Protein AF-A0A068UIT9-F1 (afdb_monomer)

Foldseek 3Di:
DAQAWDDDPPDTDGHPDDDDDPLVCLQPPPVADHPPPDPLVLDPPDDGPRDQPQDDDPNGHPCPVVVSVVCVVPVCVPPVVVFKDKDWDPPPPDPDQDWDQDPNDTHRPDDGDIDIDTD

Solvent-accessible surface area (backbone atoms only — not comparable to full-atom values): 7830 Å² total; per-residue (Å²): 96,35,90,50,67,45,74,59,88,94,43,81,43,60,48,68,41,79,73,81,79,63,58,68,59,58,55,65,36,81,96,44,89,61,81,60,96,49,75,60,74,78,40,91,86,62,81,57,98,61,69,53,97,52,50,68,76,99,73,37,46,87,56,47,66,56,53,54,50,50,52,56,66,68,33,55,87,72,63,54,56,79,46,31,47,78,44,76,50,84,84,63,90,51,99,64,76,60,67,41,82,51,96,96,38,83,38,67,72,62,82,85,60,68,45,76,40,77,104

Structure (mmCIF, N/CA/C/O backbone):
data_AF-A0A068UIT9-F1
#
_entry.id   AF-A0A068UIT9-F1
#
loop_
_atom_site.group_PDB
_atom_site.id
_atom_site.type_symbol
_atom_site.label_atom_id
_atom_site.label_alt_id
_atom_site.label_comp_id
_atom_site.label_asym_id
_atom_site.label_entity_id
_atom_site.label_seq_id
_atom_site.pdbx_PDB_ins_code
_atom_site.Cartn_x
_atom_site.Cartn_y
_atom_site.Cartn_z
_atom_site.occupancy
_atom_site.B_iso_or_equiv
_atom_site.auth_seq_id
_atom_site.auth_comp_id
_atom_site.auth_asym_id
_atom_site.auth_atom_id
_atom_site.pdbx_PDB_model_num
ATOM 1 N N . MET A 1 1 ? -5.814 -0.604 17.253 1.00 87.69 1 MET A N 1
ATOM 2 C CA . MET A 1 1 ? -7.002 -0.702 18.123 1.00 87.69 1 MET A CA 1
ATOM 3 C C . MET A 1 1 ? -7.630 0.674 18.240 1.00 87.69 1 MET A C 1
ATOM 5 O O . MET A 1 1 ? -6.882 1.643 18.314 1.00 87.69 1 MET A O 1
ATOM 9 N N . LEU A 1 2 ? -8.957 0.777 18.213 1.00 90.75 2 LEU A N 1
ATOM 10 C CA . LEU A 1 2 ? -9.647 2.048 18.427 1.00 90.75 2 LEU A CA 1
ATOM 11 C C . LEU A 1 2 ? -9.505 2.495 19.885 1.00 90.75 2 LEU A C 1
ATOM 13 O O . LEU A 1 2 ? -9.761 1.717 20.800 1.00 90.75 2 LEU A O 1
ATOM 17 N N . LEU A 1 3 ? -9.099 3.747 20.093 1.00 93.62 3 LEU A N 1
ATOM 18 C CA . LEU A 1 3 ? -8.875 4.311 21.432 1.00 93.62 3 LEU A CA 1
ATOM 19 C C . LEU A 1 3 ? -10.171 4.768 22.112 1.00 93.62 3 LEU A C 1
ATOM 21 O O . LEU A 1 3 ? -10.222 4.915 23.326 1.00 93.62 3 LEU A O 1
ATOM 25 N N . ARG A 1 4 ? -11.212 5.015 21.319 1.00 95.62 4 ARG A N 1
ATOM 26 C CA . ARG A 1 4 ? -12.529 5.461 21.766 1.00 95.62 4 ARG A CA 1
ATOM 27 C C . ARG A 1 4 ? -13.597 4.907 20.839 1.00 95.62 4 ARG A C 1
ATOM 29 O O . ARG A 1 4 ? -13.281 4.487 19.725 1.00 95.62 4 ARG A O 1
ATOM 36 N N . MET A 1 5 ? -14.840 4.946 21.298 1.00 95.38 5 MET A N 1
ATOM 37 C CA . MET A 1 5 ? -15.989 4.645 20.458 1.00 95.38 5 MET A CA 1
ATOM 38 C C . MET A 1 5 ? -16.050 5.639 19.295 1.00 95.38 5 MET A C 1
ATOM 40 O O . MET A 1 5 ? -15.863 6.843 19.492 1.00 95.38 5 MET A O 1
ATOM 44 N N . ILE A 1 6 ? -16.272 5.133 18.085 1.00 95.69 6 ILE A N 1
ATOM 45 C CA . ILE A 1 6 ? -16.433 5.958 16.886 1.00 95.69 6 ILE A CA 1
ATOM 46 C C . ILE A 1 6 ? -17.678 5.533 16.125 1.00 95.69 6 ILE A C 1
ATOM 48 O O . ILE A 1 6 ? -18.055 4.365 16.142 1.00 95.69 6 ILE A O 1
ATOM 52 N N . LYS A 1 7 ? -18.262 6.476 15.392 1.00 95.75 7 LYS A N 1
ATOM 53 C CA . LYS A 1 7 ? -19.326 6.193 14.438 1.00 95.75 7 LYS A CA 1
ATOM 54 C C . LYS A 1 7 ? -18.737 6.091 13.036 1.00 95.75 7 LYS A C 1
ATOM 56 O O . LYS A 1 7 ? -18.190 7.065 12.521 1.00 95.75 7 LYS A O 1
ATOM 61 N N . LEU A 1 8 ? -18.831 4.915 12.426 1.00 91.56 8 LEU A N 1
ATOM 62 C CA . LEU A 1 8 ? -18.401 4.648 11.059 1.00 91.56 8 LEU A CA 1
ATOM 63 C C . LEU A 1 8 ? -19.635 4.496 10.164 1.00 91.56 8 LEU A C 1
ATOM 65 O O . LEU A 1 8 ? -20.272 3.445 10.108 1.00 91.56 8 LEU A O 1
ATOM 69 N N . GLY A 1 9 ? -20.009 5.577 9.478 1.00 91.56 9 GLY A N 1
ATOM 70 C CA . GLY A 1 9 ? -21.259 5.631 8.722 1.00 91.56 9 GLY A CA 1
ATOM 71 C C . GLY A 1 9 ? -22.469 5.458 9.645 1.00 91.56 9 GLY A C 1
ATOM 72 O O . GLY A 1 9 ? -22.749 6.317 10.480 1.00 91.56 9 GLY A O 1
ATOM 73 N N . LYS A 1 10 ? -23.189 4.342 9.494 1.00 95.25 10 LYS A N 1
ATOM 74 C CA . LYS A 1 10 ? -24.336 3.979 10.346 1.00 95.25 10 LYS A CA 1
ATOM 75 C C . LYS A 1 10 ? -23.965 3.034 11.498 1.00 95.25 10 LYS A C 1
ATOM 77 O O . LYS A 1 10 ? -24.850 2.660 12.256 1.00 95.25 10 LYS A O 1
ATOM 82 N N . LEU A 1 11 ? -22.697 2.637 11.610 1.00 95.31 11 LEU A N 1
ATOM 83 C CA . LEU A 1 11 ? -22.228 1.676 12.602 1.00 95.31 11 LEU A CA 1
ATOM 84 C C . LEU A 1 11 ? -21.557 2.385 13.777 1.00 95.31 11 LEU A C 1
ATOM 86 O O . LEU A 1 11 ? -20.653 3.19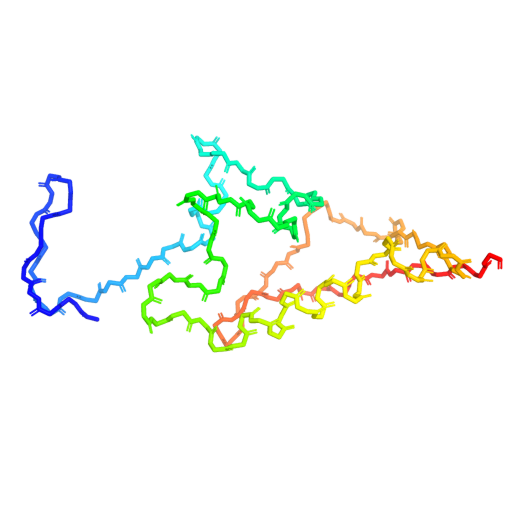2 13.576 1.00 95.31 11 LEU A O 1
ATOM 90 N N . ASP A 1 12 ? -21.939 2.018 14.992 1.00 96.19 12 ASP A N 1
ATOM 91 C CA . ASP A 1 12 ? -21.240 2.423 16.205 1.00 96.19 12 ASP A CA 1
ATOM 92 C C . ASP A 1 12 ? -20.205 1.356 16.583 1.00 96.19 12 ASP A C 1
ATOM 94 O O . ASP A 1 12 ? -20.543 0.201 16.841 1.00 96.19 12 ASP A O 1
ATOM 98 N N . VAL A 1 13 ? -18.924 1.730 16.573 1.00 96.06 13 VAL A N 1
ATOM 99 C CA . VAL A 1 13 ? -17.798 0.816 16.791 1.00 96.06 13 VAL A CA 1
ATOM 100 C C . VAL A 1 13 ? -17.194 1.068 18.176 1.00 96.06 13 VAL A C 1
ATOM 102 O O . VAL A 1 13 ? -16.688 2.169 18.419 1.00 96.06 13 VAL A O 1
ATOM 105 N N . PRO A 1 14 ? -17.206 0.076 19.086 1.00 96.56 14 PRO A N 1
ATOM 106 C CA . PRO A 1 14 ? -16.664 0.227 20.433 1.00 96.56 14 PRO A CA 1
ATOM 107 C C . PRO A 1 14 ? -15.156 0.509 20.468 1.00 96.56 14 PRO A C 1
ATOM 109 O O . PRO A 1 14 ? -14.388 0.077 19.597 1.00 96.56 14 PRO A O 1
ATOM 112 N N . ALA A 1 15 ? -14.717 1.177 21.539 1.00 97.06 15 ALA A N 1
ATOM 113 C CA . ALA A 1 15 ? -13.302 1.251 21.896 1.00 97.06 15 ALA A CA 1
ATOM 114 C C . ALA A 1 15 ? -12.729 -0.164 22.088 1.00 97.06 15 ALA A C 1
ATOM 116 O O . ALA A 1 15 ? -13.446 -1.086 22.463 1.00 97.06 15 ALA A O 1
ATOM 117 N N . GLY A 1 16 ? -11.440 -0.355 21.816 1.00 95.31 16 GLY A N 1
ATOM 118 C CA . GLY A 1 16 ? -10.822 -1.680 21.898 1.00 95.31 16 GLY A CA 1
ATOM 119 C C . GLY A 1 16 ? -10.960 -2.526 20.626 1.00 95.31 16 GLY A C 1
ATOM 120 O O . GLY A 1 16 ? -10.267 -3.529 20.480 1.00 95.31 16 GLY A O 1
ATOM 121 N N . THR A 1 17 ? -11.774 -2.112 19.650 1.00 95.88 17 THR A N 1
ATOM 122 C CA . THR A 1 17 ? -11.927 -2.875 18.402 1.00 95.88 17 THR A CA 1
ATOM 123 C C . THR A 1 17 ? -10.645 -2.788 17.551 1.00 95.88 17 THR A C 1
ATOM 125 O O . THR A 1 17 ? -10.128 -1.681 17.324 1.00 95.88 17 THR A O 1
ATOM 128 N N . PRO A 1 18 ? -10.077 -3.912 17.069 1.00 92.00 18 PRO A N 1
ATOM 129 C CA . PRO A 1 18 ? -9.006 -3.878 16.080 1.00 92.00 18 PRO A CA 1
ATOM 130 C C . PRO A 1 18 ? -9.539 -3.280 14.774 1.00 92.00 18 PRO A C 1
ATOM 132 O O . PRO A 1 18 ? -10.595 -3.661 14.282 1.00 92.00 18 PRO A O 1
ATOM 135 N N . PHE A 1 19 ? -8.805 -2.321 14.218 1.00 87.44 19 PHE A N 1
ATOM 136 C CA . PHE A 1 19 ? -9.176 -1.641 12.982 1.00 87.44 19 PHE A CA 1
ATOM 137 C C . PHE A 1 19 ? -8.111 -1.928 11.933 1.00 87.44 19 PHE A C 1
ATOM 139 O O . PHE A 1 19 ? -6.927 -1.684 12.180 1.00 87.44 19 PHE A O 1
ATOM 146 N N . TYR A 1 20 ? -8.537 -2.445 10.785 1.00 86.19 20 TYR A N 1
ATOM 147 C CA . TYR A 1 20 ? -7.678 -2.728 9.646 1.00 86.19 20 TYR A CA 1
ATOM 148 C C . TYR A 1 20 ? -8.254 -2.047 8.411 1.00 86.19 20 TYR A C 1
ATOM 150 O O . TYR A 1 20 ? -9.444 -2.164 8.125 1.00 86.19 20 TYR A O 1
ATOM 158 N N . LEU A 1 21 ? -7.403 -1.332 7.681 1.00 84.00 21 LEU A N 1
ATOM 159 C CA . LEU A 1 21 ? -7.775 -0.714 6.420 1.00 84.00 21 LEU A CA 1
ATOM 160 C C . LEU A 1 21 ? -7.338 -1.634 5.282 1.00 84.00 21 LEU A C 1
ATOM 162 O O . LEU A 1 21 ? -6.145 -1.885 5.118 1.00 84.00 21 LEU A O 1
ATOM 166 N N . ALA A 1 22 ? -8.295 -2.110 4.486 1.00 85.56 22 ALA A N 1
ATOM 167 C CA . ALA A 1 22 ? -8.033 -2.915 3.296 1.00 85.56 22 ALA A CA 1
ATOM 168 C C . ALA A 1 22 ? -7.458 -2.042 2.164 1.00 85.56 22 ALA A C 1
ATOM 170 O O . ALA A 1 22 ? -8.137 -1.733 1.188 1.00 85.56 22 ALA A O 1
ATOM 171 N N . LEU A 1 23 ? -6.201 -1.612 2.324 1.00 81.38 23 LEU A N 1
ATOM 172 C CA . LEU A 1 23 ? -5.490 -0.684 1.436 1.00 81.38 23 LEU A CA 1
ATOM 173 C C . LEU A 1 23 ? -5.584 -1.089 -0.038 1.00 81.38 23 LEU A C 1
ATOM 175 O O . LEU A 1 23 ? -5.969 -0.268 -0.863 1.00 81.38 23 LEU A O 1
ATOM 179 N N . ALA A 1 24 ? -5.304 -2.359 -0.346 1.00 80.50 24 ALA A N 1
ATOM 180 C CA . ALA A 1 24 ? -5.373 -2.872 -1.711 1.00 80.50 24 ALA A CA 1
ATOM 181 C C . ALA A 1 24 ? -6.778 -2.704 -2.308 1.00 80.50 24 ALA A C 1
ATOM 183 O O . ALA A 1 24 ? -6.919 -2.181 -3.407 1.00 80.50 24 ALA A O 1
ATOM 184 N N . SER A 1 25 ? -7.827 -3.067 -1.565 1.00 83.00 25 SER A N 1
ATOM 185 C CA . SER A 1 25 ? -9.213 -2.909 -2.017 1.00 83.00 25 SER A CA 1
ATOM 186 C C . SER A 1 25 ? -9.582 -1.444 -2.243 1.00 83.00 25 SER A C 1
ATOM 188 O O . SER A 1 25 ? -10.244 -1.138 -3.223 1.00 83.00 25 SER A O 1
ATOM 190 N N . VAL A 1 26 ? -9.117 -0.529 -1.386 1.00 82.31 26 VAL A N 1
ATOM 191 C CA . VAL A 1 26 ? -9.349 0.916 -1.559 1.00 82.31 26 VAL A CA 1
ATOM 192 C C . VAL A 1 26 ? -8.631 1.461 -2.798 1.00 82.31 26 VAL A C 1
ATOM 194 O O . VAL A 1 26 ? -9.175 2.322 -3.481 1.00 82.31 26 VAL A O 1
ATOM 197 N N . HIS A 1 27 ? -7.422 0.975 -3.101 1.00 78.38 27 HIS A N 1
ATOM 198 C CA . HIS A 1 27 ? -6.651 1.405 -4.278 1.00 78.38 27 HIS A CA 1
ATOM 199 C C . HIS A 1 27 ? -7.171 0.808 -5.590 1.00 78.38 27 HIS A C 1
ATOM 201 O O . HIS A 1 27 ? -6.940 1.389 -6.649 1.00 78.38 27 HIS A O 1
ATOM 207 N N . HIS A 1 28 ? -7.859 -0.334 -5.524 1.00 76.31 28 HIS A N 1
ATOM 208 C CA . HIS A 1 28 ? -8.460 -1.023 -6.669 1.00 76.31 28 HIS A CA 1
ATOM 209 C C . HIS A 1 28 ? -9.966 -0.755 -6.837 1.00 76.31 28 HIS A C 1
ATOM 211 O O . HIS A 1 28 ? -10.570 -1.321 -7.742 1.00 76.31 28 HIS A O 1
ATOM 217 N N . ASP A 1 29 ? -10.567 0.096 -6.001 1.00 79.69 29 ASP A N 1
ATOM 218 C CA . ASP A 1 29 ? -11.978 0.482 -6.103 1.00 79.69 29 ASP A CA 1
ATOM 219 C C . ASP A 1 29 ? -12.219 1.310 -7.376 1.00 79.69 29 ASP A C 1
ATOM 221 O O . ASP A 1 29 ? -11.786 2.459 -7.478 1.00 79.69 29 ASP A O 1
ATOM 225 N N . GLU A 1 30 ? -12.915 0.719 -8.349 1.00 74.62 30 GLU A N 1
ATOM 226 C CA . GLU A 1 30 ? -13.223 1.340 -9.644 1.00 74.62 30 GLU A CA 1
ATOM 227 C C . GLU A 1 30 ? -14.125 2.574 -9.519 1.00 74.62 30 GLU A C 1
ATOM 229 O O . GLU A 1 30 ? -14.096 3.448 -10.385 1.00 74.62 30 GLU A O 1
ATOM 234 N N . ALA A 1 31 ? -14.900 2.685 -8.433 1.00 76.12 31 ALA A N 1
ATOM 235 C CA . ALA A 1 31 ? -15.762 3.837 -8.184 1.00 76.12 31 ALA A CA 1
ATOM 236 C C . ALA A 1 31 ? -14.978 5.085 -7.744 1.00 76.12 31 ALA A C 1
ATOM 238 O O . ALA A 1 31 ? -15.545 6.176 -7.639 1.00 76.12 31 ALA A O 1
ATOM 239 N N . ARG A 1 32 ? -13.679 4.944 -7.457 1.00 68.19 32 ARG A N 1
ATOM 240 C CA . ARG A 1 32 ? -12.801 6.036 -7.035 1.00 68.19 32 ARG A CA 1
ATOM 241 C C . ARG A 1 32 ? -11.782 6.336 -8.130 1.00 68.19 32 ARG A C 1
ATOM 243 O O . ARG A 1 32 ? -11.373 5.427 -8.848 1.00 68.19 32 ARG A O 1
ATOM 250 N N . PRO A 1 33 ? -11.328 7.598 -8.265 1.00 60.81 33 PRO A N 1
ATOM 251 C CA . PRO A 1 33 ? -10.320 7.941 -9.256 1.00 60.81 33 PRO A CA 1
ATOM 252 C C . PRO A 1 33 ? -9.070 7.089 -9.036 1.00 60.81 33 PRO A C 1
ATOM 254 O O . PRO A 1 33 ? -8.356 7.248 -8.042 1.00 60.81 33 PRO A O 1
ATOM 257 N N . ARG A 1 34 ? -8.819 6.161 -9.960 1.00 59.28 34 ARG A N 1
ATOM 258 C CA . ARG A 1 34 ? -7.596 5.373 -9.965 1.00 59.28 34 ARG A CA 1
ATOM 259 C C . ARG A 1 34 ? -6.452 6.327 -10.274 1.00 59.28 34 ARG A C 1
ATOM 261 O O . ARG A 1 34 ? -6.475 7.004 -11.302 1.00 59.28 34 ARG A O 1
ATOM 268 N N . ALA A 1 35 ? -5.419 6.326 -9.436 1.00 54.94 35 ALA A N 1
ATOM 269 C CA . ALA A 1 35 ? -4.111 6.751 -9.905 1.00 54.94 35 ALA A CA 1
ATOM 270 C C . ALA A 1 35 ? -3.733 5.757 -11.006 1.00 54.94 35 ALA A C 1
ATOM 272 O O . ALA A 1 35 ? -3.328 4.621 -10.738 1.00 54.94 35 ALA A O 1
ATOM 273 N N . SER A 1 36 ? -3.971 6.128 -12.263 1.00 53.22 36 SER A N 1
ATOM 274 C CA . SER A 1 36 ? -3.347 5.410 -13.360 1.00 53.22 36 SER A CA 1
ATOM 275 C C . SER A 1 36 ? -1.845 5.416 -13.046 1.00 53.22 36 SER A C 1
ATOM 277 O O . SER A 1 36 ? -1.322 6.411 -12.541 1.00 53.22 36 SER A O 1
ATOM 279 N N . ILE A 1 37 ? -1.143 4.299 -13.256 1.00 52.03 37 ILE A N 1
ATOM 280 C CA . ILE A 1 37 ? 0.288 4.127 -12.906 1.00 52.03 37 ILE A CA 1
ATOM 281 C C . ILE A 1 37 ? 1.182 5.028 -13.801 1.00 52.03 37 ILE A C 1
ATOM 283 O O . ILE A 1 37 ? 2.366 4.786 -14.013 1.00 52.03 37 ILE A O 1
ATOM 287 N N . HIS A 1 38 ? 0.592 6.057 -14.401 1.00 51.97 38 HIS A N 1
ATOM 288 C CA . HIS A 1 38 ? 1.223 7.051 -15.227 1.00 51.97 38 HIS A CA 1
ATOM 289 C C . HIS A 1 38 ? 1.964 8.078 -14.370 1.00 51.97 38 HIS A C 1
ATOM 291 O O . HIS A 1 38 ? 1.799 8.196 -13.153 1.00 51.97 38 HIS A O 1
ATOM 297 N N . LYS A 1 39 ? 2.809 8.827 -15.080 1.00 52.00 39 LYS A N 1
ATOM 298 C CA . LYS A 1 39 ? 3.758 9.842 -14.607 1.00 52.00 39 LYS A CA 1
ATOM 299 C C . LYS A 1 39 ? 3.184 10.824 -13.574 1.00 52.00 39 LYS A C 1
ATOM 301 O O . LYS A 1 39 ? 3.947 11.361 -12.773 1.00 52.00 39 LYS A O 1
ATOM 306 N N . ASP A 1 40 ? 1.868 11.002 -13.553 1.00 55.53 40 ASP A N 1
ATOM 307 C CA . ASP A 1 40 ? 1.149 11.938 -12.693 1.00 55.53 40 ASP A CA 1
ATOM 308 C C . ASP A 1 40 ? 1.213 11.570 -11.208 1.00 55.53 40 ASP A C 1
ATOM 310 O O . ASP A 1 40 ? 1.073 12.437 -10.355 1.00 55.53 40 ASP A O 1
ATOM 314 N N . LEU A 1 41 ? 1.483 10.310 -10.856 1.00 59.31 41 LEU A N 1
ATOM 315 C CA . LEU A 1 41 ? 1.643 9.938 -9.449 1.00 59.31 41 LEU A CA 1
ATOM 316 C C . LEU A 1 41 ? 2.928 10.513 -8.825 1.00 59.31 41 LEU A C 1
ATOM 318 O O . LEU A 1 41 ? 2.982 10.779 -7.628 1.00 59.31 41 LEU A O 1
ATOM 322 N N . LEU A 1 42 ? 3.971 10.703 -9.637 1.00 59.19 42 LEU A N 1
ATOM 323 C CA . LEU A 1 42 ? 5.264 11.233 -9.194 1.00 59.19 42 LEU A CA 1
ATOM 324 C C . LEU A 1 42 ? 5.402 12.740 -9.453 1.00 59.19 42 LEU A C 1
ATOM 326 O O . LEU A 1 42 ? 6.434 13.325 -9.084 1.00 59.19 42 LEU A O 1
ATOM 330 N N . SER A 1 43 ? 4.395 13.355 -10.086 1.00 60.34 43 SER A N 1
ATOM 331 C CA . SER A 1 43 ? 4.394 14.781 -10.384 1.00 60.34 43 SER A CA 1
ATOM 332 C C . SER A 1 43 ? 4.252 15.601 -9.093 1.00 60.34 43 SER A C 1
ATOM 334 O O . SER A 1 43 ? 3.541 15.209 -8.163 1.00 60.34 43 SER A O 1
ATOM 336 N N . PRO A 1 44 ? 4.963 16.734 -8.974 1.00 56.16 44 PRO A N 1
ATOM 337 C CA . PRO A 1 44 ? 4.800 17.620 -7.829 1.00 56.16 44 PRO A CA 1
ATOM 338 C C . PRO A 1 44 ? 3.352 18.126 -7.756 1.00 56.16 4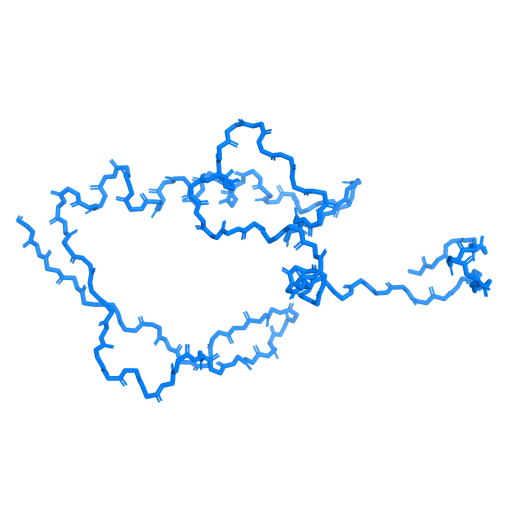4 PRO A C 1
ATOM 340 O O . PRO A 1 44 ? 2.860 18.710 -8.717 1.00 56.16 44 PRO A O 1
ATOM 343 N N . GLY A 1 45 ? 2.680 17.927 -6.619 1.00 56.06 45 GLY A N 1
ATOM 344 C CA . GLY A 1 45 ? 1.336 18.467 -6.373 1.00 56.06 45 GLY A CA 1
ATOM 345 C C . GLY A 1 45 ? 0.163 17.560 -6.756 1.00 56.06 45 GLY A C 1
ATOM 346 O O . GLY A 1 45 ? -0.981 17.98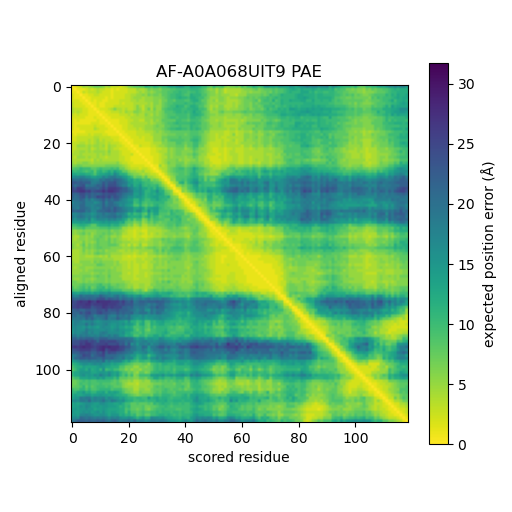6 -6.607 1.00 56.06 45 GLY A O 1
ATOM 347 N N . SER A 1 46 ? 0.394 16.317 -7.195 1.00 58.50 46 SER A N 1
ATOM 348 C CA . SER A 1 46 ? -0.703 15.365 -7.378 1.00 58.50 46 SER A CA 1
ATOM 349 C C . SER A 1 46 ? -1.245 14.889 -6.024 1.00 58.50 46 SER A C 1
ATOM 351 O O . SER A 1 46 ? -0.575 14.215 -5.243 1.00 58.50 46 SER A O 1
ATOM 353 N N . ILE A 1 47 ? -2.485 15.276 -5.719 1.00 56.97 47 ILE A N 1
ATOM 354 C CA . ILE A 1 47 ? -3.197 14.860 -4.508 1.00 56.97 47 ILE A CA 1
ATOM 355 C C . ILE A 1 47 ? -4.303 13.905 -4.935 1.00 56.97 47 ILE A C 1
ATOM 357 O O . ILE A 1 47 ? -5.328 14.317 -5.473 1.00 56.97 47 ILE A O 1
ATOM 361 N N . TRP A 1 48 ? -4.095 12.616 -4.678 1.00 65.19 48 TRP A N 1
ATOM 362 C CA . TRP A 1 48 ? -5.095 11.586 -4.930 1.00 65.19 48 TRP A CA 1
ATOM 363 C C . TRP A 1 48 ? -5.734 11.177 -3.599 1.00 65.19 48 TRP A C 1
ATOM 365 O O . TRP A 1 48 ? -5.068 10.556 -2.768 1.00 65.19 48 TRP A O 1
ATOM 375 N N . PRO A 1 49 ? -7.023 11.490 -3.367 1.00 61.12 49 PRO A N 1
ATOM 376 C CA . PRO A 1 49 ? -7.655 11.356 -2.051 1.00 61.12 49 PRO A CA 1
ATOM 377 C C . PRO A 1 49 ? -7.748 9.907 -1.554 1.00 61.12 49 PRO A C 1
ATOM 379 O O . PRO A 1 49 ? -8.008 9.672 -0.376 1.00 61.12 49 PRO A O 1
ATOM 382 N N . CYS A 1 50 ? -7.557 8.922 -2.435 1.00 72.94 50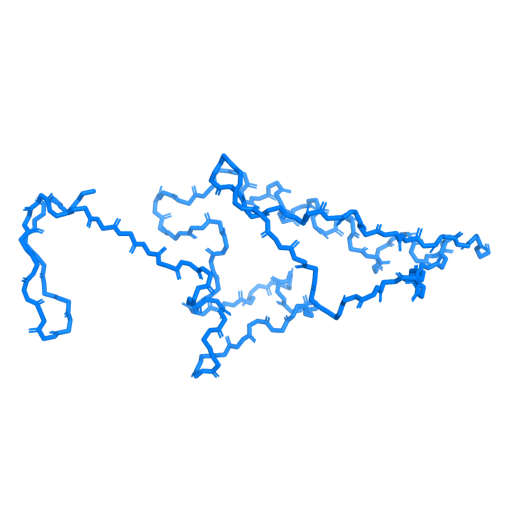 CYS A N 1
ATOM 383 C CA . CYS A 1 50 ? -7.638 7.499 -2.106 1.00 72.94 50 CYS A CA 1
ATOM 384 C C . CYS A 1 50 ? -6.380 6.703 -2.461 1.00 72.94 50 CYS A C 1
ATOM 386 O O . CYS A 1 50 ? -6.416 5.481 -2.390 1.00 72.94 50 CYS A O 1
ATOM 388 N N . PHE A 1 51 ? -5.267 7.364 -2.791 1.00 76.31 51 PHE A N 1
ATOM 389 C CA . PHE A 1 51 ? -4.008 6.687 -3.087 1.00 76.31 51 PHE A CA 1
ATOM 390 C C . PHE A 1 51 ? -2.961 6.997 -2.012 1.00 76.31 51 PHE A C 1
ATOM 392 O O . PHE A 1 51 ? -2.379 8.076 -1.969 1.00 76.31 51 PHE A O 1
ATOM 399 N N . PHE A 1 52 ? -2.733 6.033 -1.122 1.00 81.06 52 PHE A N 1
ATOM 400 C CA . PHE A 1 52 ? -1.821 6.156 0.022 1.00 81.06 52 PHE A CA 1
ATOM 401 C C . PHE A 1 52 ? -1.095 4.822 0.299 1.00 81.06 52 PHE A C 1
ATOM 403 O O . PHE A 1 52 ? -1.276 4.209 1.352 1.00 81.06 52 PHE A O 1
ATOM 410 N N . PRO A 1 53 ? -0.266 4.326 -0.644 1.00 80.00 53 PRO A N 1
ATOM 411 C CA . PRO A 1 53 ? 0.419 3.026 -0.538 1.00 80.00 53 PRO A CA 1
ATOM 412 C C . PRO A 1 53 ? 1.386 2.930 0.645 1.00 80.00 53 PRO A C 1
ATOM 414 O O . PRO A 1 53 ? 1.740 1.834 1.065 1.00 80.00 53 PRO A O 1
ATOM 417 N N . LEU A 1 54 ? 1.788 4.074 1.199 1.00 86.25 54 LEU A N 1
ATOM 418 C CA . LEU A 1 54 ? 2.744 4.184 2.295 1.00 86.25 54 LEU A CA 1
ATOM 419 C C . LEU A 1 54 ? 2.097 4.692 3.596 1.00 86.25 54 LEU A C 1
ATOM 421 O O . LEU A 1 54 ? 2.795 5.050 4.541 1.00 86.25 54 LEU A O 1
ATOM 425 N N . GLY A 1 55 ? 0.763 4.671 3.671 1.00 85.12 55 GLY A N 1
ATOM 426 C CA . GLY A 1 55 ? -0.008 5.099 4.837 1.00 85.12 55 GLY A CA 1
ATOM 427 C C . GLY A 1 55 ? -0.478 6.554 4.766 1.00 85.12 55 GLY A C 1
ATOM 428 O O . GLY A 1 55 ? -0.251 7.260 3.787 1.00 85.12 55 GLY A O 1
ATOM 429 N N . LEU A 1 56 ? -1.174 6.987 5.819 1.00 83.38 56 LEU A N 1
ATOM 430 C CA . LEU A 1 56 ? -1.801 8.306 5.926 1.00 83.38 56 LEU A CA 1
ATOM 431 C C . LEU A 1 56 ? -1.634 8.860 7.352 1.00 83.38 56 LEU A C 1
ATOM 433 O O . LEU A 1 56 ? -1.666 8.106 8.327 1.00 83.38 56 LEU A O 1
ATOM 437 N N . GLY A 1 57 ? -1.500 10.182 7.479 1.00 85.12 57 GLY A N 1
ATOM 438 C CA . GLY A 1 57 ? -1.429 10.873 8.769 1.00 85.12 57 GLY A CA 1
ATOM 439 C C . GLY A 1 57 ? -0.077 10.726 9.474 1.00 85.12 57 GLY A C 1
ATOM 440 O O . GLY A 1 57 ? 0.965 10.597 8.841 1.00 85.12 57 GLY A O 1
ATOM 441 N N . THR A 1 58 ? -0.081 10.748 10.807 1.00 85.88 58 THR A N 1
ATOM 442 C CA . THR A 1 58 ? 1.144 10.781 11.635 1.00 85.88 58 THR A CA 1
ATOM 443 C C . THR A 1 58 ? 1.906 9.455 11.696 1.00 85.88 58 THR A C 1
ATOM 445 O O . THR A 1 58 ? 3.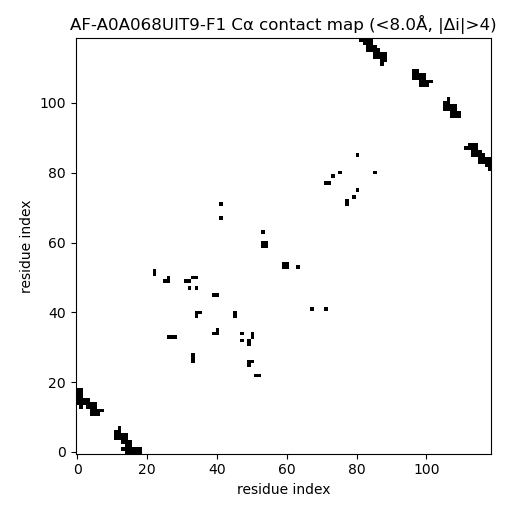023 9.407 12.203 1.00 85.88 58 THR A O 1
ATOM 448 N N . ARG A 1 59 ? 1.312 8.366 11.195 1.00 86.50 59 ARG A N 1
ATOM 449 C CA . ARG A 1 59 ? 1.904 7.017 11.152 1.00 86.50 59 ARG A CA 1
ATOM 450 C C . ARG A 1 59 ? 2.251 6.588 9.725 1.00 86.50 59 ARG A C 1
ATOM 452 O O . ARG A 1 59 ? 2.243 5.399 9.421 1.00 86.50 59 ARG A O 1
ATOM 459 N N . ILE A 1 60 ? 2.519 7.562 8.859 1.00 89.00 60 ILE A N 1
ATOM 460 C CA . ILE A 1 60 ? 2.999 7.339 7.496 1.00 89.00 60 ILE A CA 1
ATOM 461 C C . ILE A 1 60 ? 4.371 6.648 7.503 1.00 89.00 60 ILE A C 1
ATOM 463 O O . ILE A 1 60 ? 5.139 6.776 8.460 1.00 89.00 60 ILE A O 1
ATOM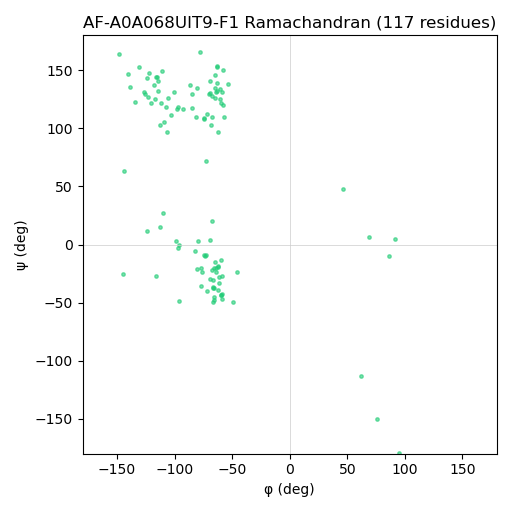 467 N N . CYS A 1 61 ? 4.682 5.893 6.451 1.00 89.75 61 CYS A N 1
ATOM 468 C CA . CYS A 1 61 ? 5.967 5.220 6.311 1.00 89.75 61 CYS A CA 1
ATOM 469 C C . CYS A 1 61 ? 7.104 6.248 6.315 1.00 89.75 61 CYS A C 1
ATOM 471 O O . CYS A 1 61 ? 7.179 7.109 5.438 1.00 89.75 61 CYS A O 1
ATOM 473 N N . VAL A 1 62 ? 8.041 6.110 7.257 1.00 93.94 62 VAL A N 1
ATOM 474 C CA . VAL A 1 62 ? 9.240 6.965 7.333 1.00 93.94 62 VAL A CA 1
ATOM 475 C C . VAL A 1 62 ? 10.087 6.896 6.053 1.00 93.94 62 VAL A C 1
ATOM 477 O O . VAL A 1 62 ? 10.743 7.865 5.683 1.00 93.94 62 VAL A O 1
ATOM 480 N N . GLY A 1 63 ? 10.017 5.776 5.327 1.00 91.81 63 GLY A N 1
ATOM 481 C CA . GLY A 1 63 ? 10.695 5.568 4.049 1.00 91.81 63 GLY A CA 1
ATOM 482 C C . GLY A 1 63 ? 10.001 6.198 2.838 1.00 91.81 63 GLY A C 1
ATOM 483 O O . GLY A 1 63 ? 10.482 6.019 1.726 1.00 91.81 63 GLY A O 1
ATOM 484 N N . GLN A 1 64 ? 8.892 6.928 2.995 1.00 86.75 64 GLN A N 1
ATOM 485 C CA . GLN A 1 64 ? 8.136 7.446 1.848 1.00 86.75 64 GLN A CA 1
ATOM 486 C C . GLN A 1 64 ? 8.941 8.352 0.925 1.00 86.75 64 GLN A C 1
ATOM 488 O O . GLN A 1 64 ? 8.878 8.196 -0.294 1.00 86.75 64 GLN A O 1
ATOM 493 N N . ASN A 1 65 ? 9.746 9.249 1.486 1.00 87.00 65 ASN A N 1
ATOM 494 C CA . ASN A 1 65 ? 10.605 10.109 0.677 1.00 87.00 65 ASN A CA 1
ATOM 495 C C . ASN A 1 65 ? 11.673 9.301 -0.067 1.00 87.00 65 ASN A C 1
ATOM 497 O O . ASN A 1 65 ? 11.971 9.601 -1.220 1.00 87.00 65 ASN A O 1
ATOM 501 N N . PHE A 1 66 ? 12.210 8.260 0.572 1.00 91.06 66 PHE A N 1
ATOM 502 C CA . PHE A 1 66 ? 13.201 7.377 -0.034 1.00 91.06 66 PHE A CA 1
ATOM 503 C C . PHE A 1 66 ? 12.603 6.595 -1.208 1.00 91.06 66 PHE A C 1
ATOM 505 O O . PHE A 1 66 ? 13.147 6.647 -2.304 1.00 91.06 66 PHE A O 1
ATOM 512 N N . VAL A 1 67 ? 11.425 5.990 -1.027 1.00 87.44 67 VAL A N 1
ATOM 513 C CA . VAL A 1 67 ? 10.712 5.267 -2.094 1.00 87.44 67 VAL A CA 1
ATOM 514 C C . VAL A 1 67 ? 10.381 6.185 -3.273 1.00 87.44 67 VAL A C 1
ATOM 516 O O . VAL A 1 67 ? 10.573 5.803 -4.423 1.00 87.44 67 VAL A O 1
ATOM 519 N N . LEU A 1 68 ? 9.909 7.411 -3.019 1.00 81.69 68 LEU A N 1
ATOM 520 C CA . LEU A 1 68 ? 9.618 8.374 -4.089 1.00 81.69 68 LEU A CA 1
ATOM 521 C C . LEU A 1 68 ? 10.886 8.827 -4.825 1.00 81.69 68 LEU A C 1
ATOM 523 O O . LEU A 1 68 ? 10.852 9.037 -6.037 1.00 81.69 68 LEU A O 1
ATOM 527 N N . MET A 1 69 ? 11.999 8.974 -4.108 1.00 84.44 69 MET A N 1
ATOM 528 C CA . MET A 1 69 ? 13.301 9.297 -4.686 1.00 84.44 69 MET A CA 1
ATOM 529 C C . MET A 1 69 ? 13.813 8.145 -5.563 1.00 84.44 69 MET A C 1
ATOM 531 O O . MET A 1 69 ? 14.119 8.375 -6.732 1.00 84.44 69 MET A O 1
ATOM 535 N N . GLU A 1 70 ? 13.803 6.907 -5.065 1.00 84.38 70 GLU A N 1
ATOM 536 C CA . GLU A 1 70 ? 14.183 5.723 -5.844 1.00 84.38 70 GLU A CA 1
ATOM 537 C C . GLU A 1 70 ? 13.293 5.544 -7.076 1.00 84.38 70 GLU A C 1
ATOM 539 O O . GLU A 1 70 ? 13.796 5.317 -8.176 1.00 84.38 70 GLU A O 1
ATOM 544 N N . ALA A 1 71 ? 11.976 5.724 -6.932 1.00 79.50 71 ALA A N 1
ATOM 545 C CA . ALA A 1 71 ? 11.034 5.635 -8.043 1.00 79.50 71 ALA A CA 1
ATOM 546 C C . ALA A 1 71 ? 11.310 6.686 -9.128 1.00 79.50 71 ALA A C 1
ATOM 548 O O . ALA A 1 71 ? 11.109 6.413 -10.309 1.00 79.50 71 ALA A O 1
ATOM 549 N N . ARG A 1 72 ? 11.787 7.880 -8.754 1.00 74.88 72 ARG A N 1
ATOM 550 C CA . ARG A 1 72 ? 12.203 8.915 -9.711 1.00 74.88 72 ARG A CA 1
ATOM 551 C C . ARG 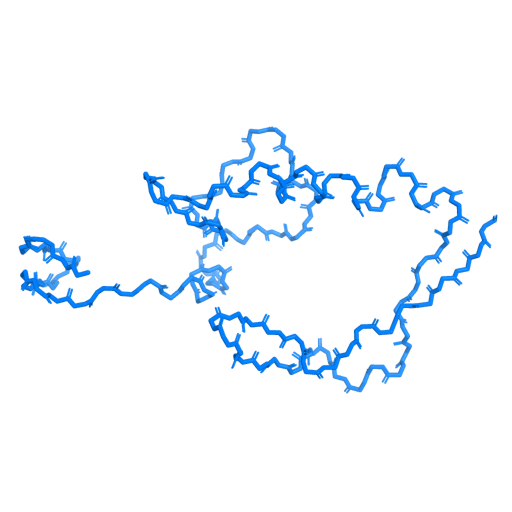A 1 72 ? 13.507 8.560 -10.417 1.00 74.88 72 ARG A C 1
ATOM 553 O O . ARG A 1 72 ? 13.594 8.783 -11.620 1.00 74.88 72 ARG A O 1
ATOM 560 N N . ILE A 1 73 ? 14.477 7.987 -9.704 1.00 75.44 73 ILE A N 1
ATOM 561 C CA . ILE A 1 73 ? 15.750 7.535 -10.288 1.00 75.44 73 ILE A CA 1
ATOM 562 C C . ILE A 1 73 ? 15.524 6.370 -11.258 1.00 75.44 73 ILE A C 1
ATOM 564 O O . ILE A 1 73 ? 16.067 6.370 -12.360 1.00 75.44 73 ILE A O 1
ATOM 568 N N . TYR A 1 74 ? 14.714 5.387 -10.861 1.00 69.19 74 TYR A N 1
ATOM 569 C CA . TYR A 1 74 ? 14.443 4.185 -11.650 1.00 69.19 74 TYR A CA 1
ATOM 570 C C . TYR A 1 74 ? 13.359 4.393 -12.714 1.00 69.19 74 TYR A C 1
ATOM 572 O O . TYR A 1 74 ? 13.111 3.502 -13.528 1.00 69.19 74 TYR A O 1
ATOM 580 N N . ASN A 1 75 ? 12.703 5.559 -12.740 1.00 65.06 75 ASN A N 1
ATOM 581 C CA . ASN A 1 75 ? 11.762 5.880 -13.798 1.00 65.06 75 ASN A CA 1
ATOM 582 C C . ASN A 1 75 ? 12.508 5.802 -15.140 1.00 65.06 75 ASN A C 1
ATOM 584 O O . ASN A 1 75 ? 13.454 6.568 -15.357 1.00 65.06 75 ASN A O 1
ATOM 588 N N . PRO A 1 76 ? 12.077 4.921 -16.060 1.00 56.00 76 PRO A N 1
ATOM 589 C CA . PRO A 1 76 ? 12.781 4.698 -17.315 1.00 56.00 76 PRO A CA 1
ATOM 590 C C . PRO A 1 76 ? 12.890 5.974 -18.174 1.00 56.00 76 PRO A C 1
ATOM 592 O O . PRO A 1 76 ? 13.735 6.056 -19.057 1.00 56.00 76 PRO A O 1
ATOM 595 N N . SER A 1 77 ? 12.130 7.019 -17.835 1.00 55.31 77 SER A N 1
ATOM 596 C CA . SER A 1 77 ? 12.182 8.352 -18.437 1.00 55.31 77 SER A CA 1
ATOM 597 C C . SER A 1 77 ? 13.481 9.159 -18.207 1.00 55.31 77 SER A C 1
ATOM 599 O O . SER A 1 77 ? 13.679 10.123 -18.942 1.00 55.31 77 SER A O 1
ATOM 601 N N . TYR A 1 78 ? 14.333 8.866 -17.205 1.00 56.34 78 TYR A N 1
ATOM 602 C CA . TYR A 1 78 ? 15.447 9.777 -16.847 1.00 56.34 78 TYR A CA 1
ATOM 603 C C . TYR A 1 78 ? 16.810 9.426 -17.486 1.00 56.34 78 TYR A C 1
ATOM 605 O O . TYR A 1 78 ? 17.426 10.304 -18.090 1.00 56.34 78 TYR A O 1
ATOM 613 N N . ASP A 1 79 ? 17.277 8.168 -17.429 1.00 52.97 79 ASP A N 1
ATOM 614 C CA . ASP A 1 79 ? 18.599 7.796 -17.996 1.00 52.97 79 ASP A CA 1
ATOM 615 C C . ASP A 1 79 ? 18.682 6.384 -18.619 1.00 52.97 79 ASP A C 1
ATOM 617 O O . ASP A 1 79 ? 19.477 6.153 -19.532 1.00 52.97 79 ASP A O 1
ATOM 621 N N . SER A 1 80 ? 17.848 5.425 -18.199 1.00 57.41 80 SER A N 1
ATOM 622 C CA . SER A 1 80 ? 17.953 4.029 -18.659 1.00 57.41 80 SER A CA 1
ATOM 623 C C . SER A 1 80 ? 17.392 3.785 -20.067 1.00 57.41 80 SER A C 1
ATOM 625 O O . SER A 1 80 ? 18.019 3.040 -20.821 1.00 57.41 80 SER A O 1
ATOM 627 N N . GLN A 1 81 ? 16.305 4.458 -20.480 1.00 56.22 81 GLN A N 1
ATOM 628 C CA . GLN A 1 81 ? 15.769 4.358 -21.856 1.00 56.22 81 GLN A CA 1
ATOM 629 C C . GLN A 1 81 ? 16.725 4.878 -22.935 1.00 56.22 81 GLN A C 1
ATOM 631 O O . GLN A 1 81 ? 16.571 4.532 -24.099 1.00 56.22 81 GLN A O 1
ATOM 636 N N . LYS A 1 82 ? 17.710 5.718 -22.587 1.00 61.06 82 LYS A N 1
ATOM 637 C CA . LYS A 1 82 ? 18.665 6.253 -23.573 1.00 61.06 82 LYS A CA 1
ATOM 638 C C . LYS A 1 82 ? 19.736 5.243 -23.984 1.00 61.06 82 LYS A C 1
ATOM 640 O O . LYS A 1 82 ? 20.390 5.444 -24.998 1.00 61.06 82 LYS A O 1
ATOM 645 N N . LYS A 1 83 ? 19.960 4.204 -23.174 1.00 72.69 83 LYS A N 1
ATOM 646 C CA . LYS A 1 83 ? 21.057 3.236 -23.349 1.00 72.69 83 LYS A CA 1
ATOM 647 C C . LYS A 1 83 ? 20.544 1.825 -23.623 1.00 72.69 83 LYS A C 1
ATOM 649 O O . LYS A 1 83 ? 21.250 1.032 -24.242 1.00 72.69 83 LYS A O 1
ATOM 654 N N . PHE A 1 84 ? 19.342 1.511 -23.143 1.00 77.81 84 PHE A N 1
ATOM 655 C CA . PHE A 1 84 ? 18.743 0.194 -23.270 1.00 77.81 84 PHE A CA 1
ATOM 656 C C . PHE A 1 84 ? 17.258 0.298 -23.603 1.00 77.81 84 PHE A C 1
ATOM 658 O O . PHE A 1 84 ? 16.519 1.072 -22.995 1.00 77.81 84 PHE A O 1
ATOM 665 N N . ASP A 1 85 ? 16.835 -0.526 -24.547 1.00 80.25 85 ASP A N 1
ATOM 666 C CA . ASP A 1 85 ? 15.447 -0.841 -24.818 1.00 80.25 85 ASP A CA 1
ATOM 667 C C . ASP A 1 85 ? 15.014 -2.007 -23.920 1.00 80.25 85 ASP A C 1
ATOM 669 O O . ASP A 1 85 ? 15.762 -2.972 -23.720 1.00 80.25 85 ASP A O 1
ATOM 673 N N . PHE A 1 86 ? 13.818 -1.901 -23.349 1.00 78.69 86 PHE A N 1
ATOM 674 C CA . PHE A 1 86 ? 13.285 -2.853 -22.380 1.00 78.69 86 PHE A CA 1
ATOM 675 C C . PHE A 1 86 ? 11.991 -3.456 -22.919 1.00 78.69 86 PHE A C 1
ATOM 677 O O . PHE A 1 86 ? 11.012 -2.747 -23.140 1.00 78.69 86 PHE A O 1
ATOM 684 N N . ALA A 1 87 ? 11.954 -4.780 -23.053 1.00 81.12 87 ALA A N 1
ATOM 685 C CA . ALA A 1 87 ? 10.760 -5.521 -23.443 1.00 81.12 87 ALA A CA 1
ATOM 686 C C . ALA A 1 87 ? 10.391 -6.555 -22.375 1.00 81.12 87 ALA A C 1
ATOM 688 O O . ALA A 1 87 ? 11.248 -7.130 -21.707 1.00 81.12 87 ALA A O 1
ATOM 689 N N . VAL A 1 88 ? 9.100 -6.822 -22.201 1.00 77.62 88 VAL A N 1
ATOM 690 C CA . VAL A 1 88 ? 8.641 -7.917 -21.335 1.00 77.62 88 VAL A CA 1
ATOM 691 C C . VAL A 1 88 ? 8.745 -9.228 -22.114 1.00 77.62 88 VAL A C 1
ATOM 693 O O . VAL A 1 88 ? 8.331 -9.285 -23.270 1.00 77.62 88 VAL A O 1
ATOM 696 N N . SER A 1 89 ? 9.280 -10.284 -21.492 1.00 78.50 89 SER A N 1
ATOM 697 C CA . SER A 1 89 ? 9.364 -11.600 -22.136 1.00 78.50 89 SER A CA 1
ATOM 698 C C . SER A 1 89 ? 7.971 -12.116 -22.548 1.00 78.50 89 SER A C 1
ATOM 700 O O . SER A 1 89 ? 7.077 -12.163 -21.694 1.00 78.50 89 SER A O 1
ATOM 702 N N . PRO A 1 90 ? 7.785 -12.583 -23.801 1.00 70.19 90 PRO A N 1
ATOM 703 C CA . PRO A 1 90 ? 6.524 -13.164 -24.274 1.00 70.19 90 PRO A CA 1
ATOM 704 C C . PRO A 1 90 ? 6.099 -14.432 -23.523 1.00 70.19 90 PRO A C 1
ATOM 706 O O . PRO A 1 90 ? 4.930 -14.795 -23.542 1.00 70.19 90 PRO A O 1
ATOM 709 N N . SER A 1 91 ? 7.030 -15.104 -22.836 1.00 65.69 91 SER A N 1
ATOM 710 C CA . SER A 1 91 ? 6.771 -16.337 -22.077 1.00 65.69 91 SER A CA 1
ATOM 711 C C . SER A 1 91 ? 5.905 -16.149 -20.824 1.00 65.69 91 SER A C 1
ATOM 713 O O . SER A 1 91 ? 5.692 -17.103 -20.075 1.00 65.69 91 SER A O 1
ATOM 715 N N . ARG A 1 92 ? 5.389 -14.942 -20.556 1.00 60.72 92 ARG A N 1
ATOM 716 C CA . ARG A 1 92 ? 4.419 -14.736 -19.477 1.00 60.72 92 ARG A CA 1
ATOM 717 C C . ARG A 1 92 ? 3.088 -15.404 -19.819 1.00 60.72 92 ARG A C 1
ATOM 719 O O . ARG A 1 92 ? 2.270 -14.857 -20.546 1.00 60.72 92 ARG A O 1
ATOM 726 N N . VAL A 1 93 ? 2.850 -16.552 -19.195 1.00 54.69 93 VAL A N 1
ATOM 727 C CA . VAL A 1 93 ? 1.625 -17.355 -19.350 1.00 54.69 93 VAL A CA 1
ATOM 728 C C . VAL A 1 93 ? 0.401 -16.716 -18.662 1.00 54.69 93 VAL A C 1
ATOM 730 O O . VAL A 1 93 ? -0.727 -17.150 -18.877 1.00 54.69 93 VAL A O 1
ATOM 733 N N . HIS A 1 94 ? 0.575 -15.651 -17.866 1.00 57.28 94 HIS A N 1
ATOM 734 C CA . HIS A 1 94 ? -0.512 -15.054 -17.082 1.00 57.28 94 HIS A CA 1
ATOM 735 C C . HIS A 1 94 ? -0.548 -13.514 -17.180 1.00 57.28 94 HIS A C 1
ATOM 737 O O . HIS A 1 94 ? 0.432 -12.861 -16.808 1.00 57.28 94 HIS A O 1
ATOM 743 N N . PRO A 1 95 ? -1.676 -12.913 -17.626 1.00 57.50 95 PRO A N 1
ATOM 744 C CA . PRO A 1 95 ? -1.884 -11.457 -17.655 1.00 57.50 95 PRO A CA 1
ATOM 745 C C . PRO A 1 95 ? -1.828 -10.800 -16.270 1.00 57.50 95 PRO A C 1
ATOM 747 O O . PRO A 1 95 ? -1.462 -9.633 -16.152 1.00 57.50 95 PRO A O 1
ATOM 750 N N . HIS A 1 96 ? -2.169 -11.557 -15.223 1.00 58.22 96 HIS A N 1
ATOM 751 C CA . HIS A 1 96 ? -1.976 -11.182 -13.825 1.00 58.22 96 HIS A CA 1
ATOM 752 C C . HIS A 1 96 ? -0.903 -12.086 -13.210 1.00 58.22 96 HIS A C 1
ATOM 754 O O . HIS A 1 96 ? -1.088 -13.305 -13.203 1.00 58.22 96 HIS A O 1
ATOM 760 N N . PRO A 1 97 ? 0.207 -11.539 -12.683 1.00 63.38 97 PRO A N 1
ATOM 761 C CA . PRO A 1 97 ? 1.149 -12.349 -11.932 1.00 63.38 97 PRO A CA 1
ATOM 762 C C . PRO A 1 97 ? 0.434 -12.844 -10.673 1.00 63.38 97 PRO A C 1
ATOM 764 O O . PRO A 1 97 ? -0.117 -12.023 -9.934 1.00 63.38 97 PRO A O 1
ATOM 767 N N . PRO A 1 98 ? 0.409 -14.156 -10.407 1.00 67.81 98 PRO A N 1
ATOM 768 C CA . PRO A 1 98 ? -0.128 -14.629 -9.151 1.00 67.81 98 PRO A CA 1
ATOM 769 C C . PRO A 1 98 ? 0.755 -14.085 -8.026 1.00 67.81 98 PRO A C 1
ATOM 771 O O . PRO A 1 98 ? 1.980 -13.969 -8.153 1.00 67.81 98 PRO A O 1
ATOM 774 N N . VAL A 1 99 ? 0.109 -13.663 -6.945 1.00 78.88 99 VAL A N 1
ATOM 775 C CA . VAL A 1 99 ? 0.767 -12.995 -5.828 1.00 78.88 99 VAL A CA 1
ATOM 776 C C . VAL A 1 99 ? 0.637 -13.836 -4.571 1.00 78.88 99 VAL A C 1
ATOM 778 O O . VAL A 1 99 ? -0.384 -14.480 -4.342 1.00 78.88 99 VAL A O 1
ATOM 781 N N . THR A 1 100 ? 1.673 -13.824 -3.742 1.00 79.38 100 THR A N 1
ATOM 782 C CA . THR A 1 100 ? 1.650 -14.458 -2.424 1.00 79.38 100 THR A CA 1
ATOM 783 C C . THR A 1 100 ? 1.849 -13.402 -1.359 1.00 79.38 100 THR A C 1
ATOM 785 O O . THR A 1 100 ? 2.707 -12.527 -1.477 1.00 79.38 100 THR A O 1
ATOM 788 N N . PHE A 1 101 ? 1.069 -13.511 -0.290 1.00 82.06 101 PHE A N 1
ATOM 789 C CA . PHE A 1 101 ? 1.265 -12.715 0.907 1.00 82.06 101 PHE A CA 1
ATOM 790 C C . PHE A 1 101 ? 2.365 -13.350 1.765 1.00 82.06 101 PHE A C 1
ATOM 792 O O . PHE A 1 101 ? 2.175 -14.426 2.332 1.00 82.06 101 PHE A O 1
ATOM 799 N N . ARG A 1 102 ? 3.535 -12.708 1.847 1.00 72.31 102 ARG A N 1
ATOM 800 C CA . ARG A 1 102 ? 4.652 -13.136 2.705 1.00 72.31 102 ARG A CA 1
ATOM 801 C C . ARG A 1 102 ? 5.065 -11.986 3.607 1.00 72.31 102 ARG A C 1
ATOM 803 O O . ARG A 1 102 ? 5.284 -10.879 3.125 1.00 72.31 102 ARG A O 1
ATOM 810 N N . PHE A 1 103 ? 5.171 -12.244 4.910 1.00 75.19 103 PHE A N 1
ATOM 811 C CA . PHE A 1 103 ? 5.634 -11.262 5.902 1.00 75.19 103 PHE A CA 1
ATOM 812 C C . PHE A 1 103 ? 4.984 -9.873 5.745 1.00 75.19 103 PHE A C 1
ATOM 814 O O . PHE A 1 103 ? 5.668 -8.859 5.722 1.00 75.19 103 PHE A O 1
ATOM 821 N N . GLN A 1 104 ? 3.655 -9.834 5.600 1.00 76.31 104 GLN A N 1
ATOM 822 C CA . GLN A 1 104 ? 2.868 -8.603 5.415 1.00 76.31 104 GLN A CA 1
ATOM 823 C C . GLN A 1 104 ? 3.056 -7.865 4.077 1.00 76.31 104 GLN A C 1
ATOM 825 O O . GLN A 1 104 ? 2.475 -6.801 3.878 1.00 76.31 104 GLN A O 1
ATOM 830 N N . THR A 1 105 ? 3.798 -8.446 3.133 1.00 81.44 105 THR A N 1
ATOM 831 C CA . THR A 1 105 ? 4.015 -7.897 1.789 1.00 81.44 105 THR A CA 1
ATOM 832 C C . THR A 1 105 ? 3.388 -8.796 0.729 1.00 81.44 105 THR A C 1
ATOM 834 O O . THR A 1 105 ? 3.432 -10.024 0.821 1.00 81.44 105 THR A O 1
ATOM 837 N N . VAL A 1 106 ? 2.789 -8.181 -0.290 1.00 82.81 106 VAL A N 1
ATOM 838 C CA . VAL A 1 106 ? 2.334 -8.887 -1.490 1.00 82.81 106 VAL A CA 1
ATOM 839 C C . VAL A 1 106 ? 3.526 -8.988 -2.435 1.00 82.81 106 VAL A C 1
ATOM 841 O O . VAL A 1 106 ? 4.059 -7.970 -2.870 1.00 82.81 106 VAL A O 1
ATOM 844 N N . GLN A 1 107 ? 3.962 -10.209 -2.730 1.00 80.69 107 GLN A N 1
ATOM 845 C CA . GLN A 1 107 ? 5.086 -10.475 -3.624 1.00 80.69 107 GLN A CA 1
ATOM 846 C C . GLN A 1 107 ? 4.599 -11.220 -4.863 1.00 80.69 107 GLN A C 1
ATOM 848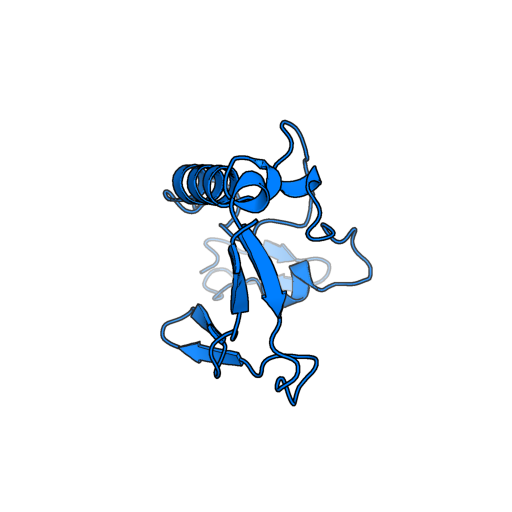 O O . GLN A 1 107 ? 3.717 -12.076 -4.772 1.00 80.69 107 GLN A O 1
ATOM 853 N N . A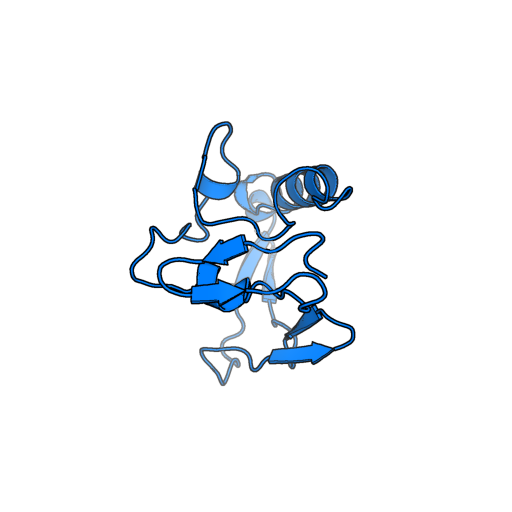LA A 1 108 ? 5.190 -10.924 -6.018 1.00 79.62 108 ALA A N 1
ATOM 854 C CA . ALA A 1 108 ? 4.977 -11.740 -7.205 1.00 79.62 108 ALA A CA 1
ATOM 855 C C . ALA A 1 108 ? 5.512 -13.157 -6.946 1.00 79.62 108 ALA A C 1
ATOM 857 O O . ALA A 1 108 ? 6.631 -13.317 -6.459 1.00 79.62 108 ALA A O 1
ATOM 858 N N . GLN A 1 109 ? 4.721 -14.181 -7.264 1.00 77.75 109 GLN A N 1
ATOM 859 C CA . GLN A 1 109 ? 5.155 -15.579 -7.145 1.00 77.75 109 GLN A CA 1
ATOM 860 C C . GLN A 1 109 ? 6.263 -15.924 -8.137 1.00 77.75 109 GLN A C 1
ATOM 862 O O . GLN A 1 109 ? 7.115 -16.762 -7.853 1.00 77.75 109 GLN A O 1
ATOM 867 N N . TYR A 1 110 ? 6.254 -15.254 -9.287 1.00 76.62 110 TYR A N 1
ATOM 868 C CA . TYR A 1 110 ? 7.224 -15.433 -10.354 1.00 76.62 110 TYR A CA 1
ATOM 869 C C . TYR A 1 110 ? 7.876 -14.097 -10.691 1.00 76.62 110 TYR A C 1
ATOM 871 O O . TYR A 1 110 ? 7.224 -13.049 -10.696 1.00 76.62 110 TYR A O 1
ATOM 879 N N . SER A 1 111 ? 9.169 -14.134 -11.001 1.00 70.69 111 SER A N 1
ATOM 880 C CA . SER A 1 111 ? 9.918 -12.952 -11.409 1.00 70.69 111 SER A CA 1
ATOM 881 C C . SER A 1 111 ? 9.411 -12.400 -12.744 1.00 70.69 111 SER A C 1
ATOM 883 O O . SER A 1 111 ? 9.004 -13.126 -13.651 1.00 70.69 111 SER A O 1
ATOM 885 N N . ALA A 1 112 ? 9.459 -11.077 -12.887 1.00 74.88 112 ALA A N 1
ATOM 886 C CA . ALA A 1 112 ? 9.263 -10.431 -14.173 1.00 74.88 112 ALA A CA 1
ATOM 887 C C . ALA A 1 112 ? 10.514 -10.636 -15.038 1.00 74.88 112 ALA A C 1
ATOM 889 O O . ALA A 1 112 ? 11.545 -10.022 -14.782 1.00 74.88 112 ALA A O 1
ATOM 890 N N . HIS A 1 113 ? 10.426 -11.482 -16.063 1.00 78.38 113 HIS A N 1
ATOM 891 C CA . HIS A 1 113 ? 11.491 -11.590 -17.057 1.00 78.38 113 HIS A CA 1
ATOM 892 C C . HIS A 1 113 ? 11.446 -10.370 -17.982 1.00 78.38 113 HIS A C 1
ATOM 894 O O . HIS A 1 113 ? 10.520 -10.220 -18.785 1.00 78.38 113 HIS A O 1
ATOM 900 N N . VAL A 1 114 ? 12.437 -9.494 -17.833 1.00 80.12 114 VAL A N 1
ATOM 901 C CA . VAL A 1 114 ? 12.633 -8.309 -18.670 1.00 80.12 114 VAL A CA 1
ATOM 902 C C . VAL A 1 114 ? 13.803 -8.575 -19.609 1.00 80.12 114 VAL A C 1
ATOM 904 O O . VAL A 1 114 ? 14.893 -8.941 -19.173 1.00 80.12 114 VAL A O 1
ATOM 907 N N . LEU A 1 115 ? 13.559 -8.407 -20.901 1.00 83.81 115 LEU A N 1
ATOM 908 C CA . LEU A 1 115 ? 14.566 -8.417 -21.946 1.00 83.81 115 LEU A CA 1
ATOM 909 C C . LEU A 1 115 ? 15.151 -7.010 -22.045 1.00 83.81 115 LEU A C 1
ATOM 911 O O . LEU A 1 115 ? 14.405 -6.038 -22.147 1.00 83.81 115 LEU A O 1
ATOM 915 N N . PHE A 1 116 ? 16.474 -6.908 -22.018 1.00 85.38 116 PHE A N 1
ATOM 916 C CA . PHE A 1 116 ? 17.191 -5.656 -22.226 1.00 85.38 116 PHE A CA 1
ATOM 917 C C . PHE A 1 116 ? 17.995 -5.756 -23.519 1.00 85.38 116 PHE A C 1
ATOM 919 O O . PHE A 1 116 ? 18.710 -6.732 -23.751 1.00 85.38 116 PHE A O 1
ATOM 926 N N . ARG A 1 117 ? 17.888 -4.738 -24.368 1.00 83.06 117 ARG A N 1
ATOM 927 C CA . ARG A 1 117 ? 18.676 -4.610 -25.591 1.00 83.06 117 ARG A CA 1
ATOM 928 C C . ARG A 1 117 ? 19.419 -3.294 -25.540 1.00 83.06 117 ARG A C 1
ATOM 930 O O . ARG A 1 117 ? 18.811 -2.261 -25.318 1.00 83.06 117 ARG A O 1
ATOM 937 N N . LYS A 1 118 ? 20.733 -3.316 -25.734 1.00 83.75 118 LYS A N 1
ATOM 938 C CA . LYS A 1 118 ? 21.493 -2.071 -25.861 1.00 83.75 118 LYS A CA 1
ATOM 939 C C . LYS A 1 118 ? 21.057 -1.336 -27.135 1.00 83.75 118 LYS A C 1
ATOM 941 O O . LYS A 1 118 ? 20.915 -1.988 -28.170 1.00 83.75 118 LYS A O 1
ATOM 946 N N . ILE A 1 119 ? 20.838 -0.027 -27.018 1.00 76.31 119 ILE A N 1
ATOM 947 C CA . ILE A 1 119 ? 20.610 0.885 -28.149 1.00 76.31 119 ILE A CA 1
ATOM 948 C C . ILE A 1 119 ? 21.963 1.323 -28.709 1.00 76.31 119 ILE A C 1
ATOM 950 O O . ILE A 1 119 ? 22.882 1.588 -27.894 1.00 76.31 119 ILE A O 1
#

Sequence (119 aa):
MLLRMIKLGKLDVPAGTPFYLALASVHHDEARPRASIHKDLLSPGSIWPCFFPLGLGTRICVGQNFVLMEARIYNPSYDSQKKFDFAVSPSRVHPHPPVTFRFQTVQAQYSAHVLFRKI

Organism: Coffea canephora (NCBI:txid49390)

InterPro domains:
  IPR036396 Cytochrome P450 superfamily [G3DSA:1.10.630.10] (2-101)
  IPR036396 Cytochrome P450 superfamily [SSF48264] (7-114)

Radius of gyration: 19.08 Å; Cα contacts (8 Å, |Δi|>4): 100; chains: 1; bounding box: 46×36×50 Å

Secondary structure (DSSP, 8-state):
--SS-EEETTEEE-TT------HHHHHS-TTS----SSGGGSSTT---TT--TT--GGG--TTHHHHHHHHHHH-TTTTTTTTEEEEE-TT---SS--EEEETTEEEESS---EEEEE-

Mean predicted aligned error: 9.79 Å

Nearest PDB structures (foldseek):
  8ae8-assembly1_A  TM=6.693E-01  e=2.357E+00  Staphylococcus aureus

pLDDT: mean 76.51, std 13.2, range [51.97, 97.06]